Protein AF-A0A351M068-F1 (afdb_monomer)

Foldseek 3Di:
DQVVVLLVLVVDPVRPDDDDDDDPDPVCCVPPCVVDPVDQDQDDDDPVSNVVSVVVVVCVVCVQVSDDDPSHD

pLDDT: mean 94.84, std 3.6, range [71.0, 98.06]

Mean predicted aligned error: 3.23 Å

Sequence (73 aa):
MGSSLAYWLSENPDHDGTVLVVEPDPTYEKSSTTLSEASIRHQFSEPVNIRLSMFATEFFADFHQNVQVDDEA

Solvent-accessible surface area (backbone atoms only — not comparable to full-atom values): 4867 Å² total; per-residue (Å²): 111,71,69,60,54,50,50,56,48,72,72,30,90,90,52,88,74,88,86,82,89,86,64,100,54,87,81,39,74,87,35,72,72,67,71,43,88,81,75,89,77,78,45,86,86,44,77,67,47,33,50,54,34,50,52,50,53,58,53,58,74,45,38,57,81,75,61,42,55,97,91,43,106

Structure (mmCIF, N/CA/C/O backbone):
data_AF-A0A351M068-F1
#
_entry.id   AF-A0A351M068-F1
#
loop_
_atom_site.group_PDB
_atom_site.id
_atom_site.type_symbol
_atom_site.label_atom_id
_atom_site.label_alt_id
_atom_site.label_comp_id
_atom_site.label_asym_id
_atom_site.label_entity_id
_atom_site.label_seq_id
_atom_site.pdbx_PDB_ins_code
_atom_site.Cartn_x
_atom_site.Cartn_y
_atom_site.Cartn_z
_atom_site.occupancy
_atom_site.B_iso_or_equiv
_atom_site.auth_seq_id
_atom_site.auth_comp_id
_atom_site.auth_asym_id
_atom_site.auth_atom_id
_atom_site.pdbx_PDB_model_num
ATOM 1 N N . MET A 1 1 ? 3.709 1.818 5.296 1.00 93.00 1 MET A N 1
ATOM 2 C CA . MET A 1 1 ? 4.176 0.452 4.940 1.00 93.00 1 MET A CA 1
ATOM 3 C C . MET A 1 1 ? 3.161 -0.629 5.295 1.00 93.00 1 MET A C 1
ATOM 5 O O . MET A 1 1 ? 2.770 -1.344 4.385 1.00 93.00 1 MET A O 1
ATOM 9 N N . GLY A 1 2 ? 2.704 -0.745 6.552 1.00 95.69 2 GLY A N 1
ATOM 10 C CA . GLY A 1 2 ? 1.768 -1.809 6.966 1.00 95.69 2 GLY A CA 1
ATOM 11 C C . GLY A 1 2 ? 0.493 -1.904 6.118 1.00 95.69 2 GLY A C 1
ATOM 12 O O . GLY A 1 2 ? 0.184 -2.977 5.615 1.00 95.69 2 GLY A O 1
ATOM 13 N N . SER A 1 3 ? -0.181 -0.778 5.862 1.00 94.56 3 SER A N 1
ATOM 14 C CA . SER A 1 3 ? -1.412 -0.751 5.054 1.00 94.56 3 SER A CA 1
ATOM 15 C C . SER A 1 3 ? -1.200 -1.204 3.603 1.00 94.56 3 SER A C 1
ATOM 17 O O . SER A 1 3 ? -2.038 -1.901 3.051 1.00 94.56 3 SER A O 1
ATOM 19 N N . SER A 1 4 ? -0.048 -0.886 2.999 1.00 95.44 4 SER A N 1
ATOM 20 C CA . SER A 1 4 ? 0.277 -1.345 1.639 1.00 95.44 4 SER A CA 1
ATOM 21 C C . SER A 1 4 ? 0.503 -2.857 1.584 1.00 95.44 4 SER A C 1
ATOM 23 O O . SER A 1 4 ? 0.065 -3.502 0.638 1.00 95.44 4 SER A O 1
ATOM 25 N N . LEU A 1 5 ? 1.143 -3.439 2.603 1.00 96.69 5 LEU A N 1
ATOM 26 C CA . LEU A 1 5 ? 1.284 -4.892 2.688 1.00 96.69 5 LEU A CA 1
ATOM 27 C C . LEU A 1 5 ? -0.079 -5.571 2.863 1.00 96.69 5 LEU A C 1
ATOM 29 O O . LEU A 1 5 ? -0.336 -6.580 2.218 1.00 96.69 5 LEU A O 1
ATOM 33 N N . ALA A 1 6 ? -0.941 -5.011 3.715 1.00 96.88 6 ALA A N 1
ATOM 34 C CA . ALA A 1 6 ? -2.292 -5.521 3.925 1.00 96.88 6 ALA A CA 1
ATOM 35 C C . ALA A 1 6 ? -3.108 -5.533 2.622 1.00 96.88 6 ALA A C 1
ATOM 37 O O . ALA A 1 6 ? -3.718 -6.551 2.319 1.00 96.88 6 ALA A O 1
ATOM 38 N N . TYR A 1 7 ? -3.032 -4.456 1.832 1.00 95.94 7 TYR A N 1
ATOM 39 C CA . TYR A 1 7 ? -3.637 -4.374 0.499 1.00 95.94 7 TYR A CA 1
ATOM 40 C C . TYR A 1 7 ? -3.132 -5.484 -0.435 1.00 95.94 7 TYR A C 1
ATOM 42 O O . TYR A 1 7 ? -3.909 -6.247 -0.990 1.00 95.94 7 TYR A O 1
ATOM 50 N N . TRP A 1 8 ? -1.815 -5.650 -0.579 1.00 96.56 8 TRP A N 1
ATOM 51 C CA . TRP A 1 8 ? -1.298 -6.680 -1.489 1.00 96.56 8 TRP A CA 1
ATOM 52 C C . TRP A 1 8 ? -1.595 -8.107 -1.022 1.00 96.56 8 TRP A C 1
ATOM 54 O O . TRP A 1 8 ? -1.665 -9.009 -1.850 1.00 96.56 8 TRP A O 1
ATOM 64 N N . LEU A 1 9 ? -1.767 -8.325 0.285 1.00 97.00 9 LEU A N 1
ATOM 65 C CA . LEU A 1 9 ? -2.245 -9.603 0.810 1.00 97.00 9 LEU A CA 1
ATOM 66 C C . LEU A 1 9 ? -3.734 -9.820 0.524 1.00 97.00 9 LEU A C 1
ATOM 68 O O . LEU A 1 9 ? -4.099 -10.949 0.218 1.00 97.00 9 LEU A O 1
ATOM 72 N N . SER A 1 10 ? -4.574 -8.781 0.596 1.00 94.00 10 SER A N 1
ATOM 73 C CA . SER A 1 10 ? -6.001 -8.904 0.264 1.00 94.00 10 SER A CA 1
ATOM 74 C C . SER A 1 10 ? -6.244 -9.128 -1.226 1.00 94.00 10 SER A C 1
ATOM 76 O O . SER A 1 10 ? -7.162 -9.858 -1.579 1.00 94.00 10 SER A O 1
ATOM 78 N N . GLU A 1 11 ? -5.397 -8.562 -2.088 1.00 93.44 11 GLU A N 1
ATOM 79 C CA . GLU A 1 11 ? -5.471 -8.740 -3.545 1.00 93.44 11 GLU A CA 1
ATOM 80 C C . GLU A 1 11 ? -4.799 -10.029 -4.046 1.00 93.44 11 GLU A C 1
ATOM 82 O O . GLU A 1 11 ? -4.847 -10.338 -5.238 1.00 93.44 11 GLU A O 1
ATOM 87 N N . ASN A 1 12 ? -4.133 -10.790 -3.173 1.00 95.81 12 ASN A N 1
ATOM 88 C CA . ASN A 1 12 ? -3.437 -12.004 -3.579 1.00 95.81 12 ASN A CA 1
ATOM 89 C C . ASN A 1 12 ? -4.405 -13.204 -3.619 1.00 95.81 12 ASN A C 1
ATOM 91 O O . ASN A 1 12 ? -4.818 -13.669 -2.557 1.00 95.81 12 ASN A O 1
ATOM 95 N N . PRO A 1 13 ? -4.705 -13.783 -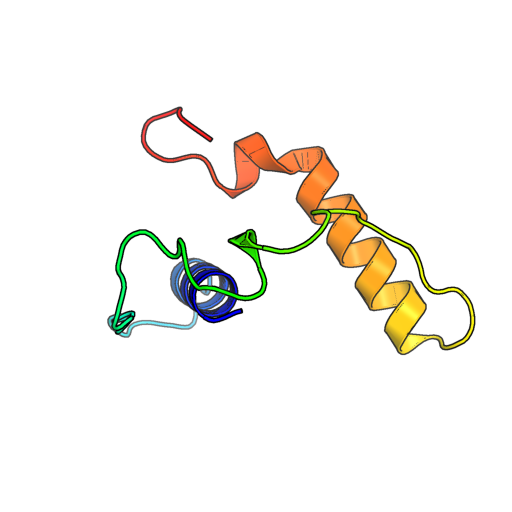4.800 1.00 95.38 13 PRO A N 1
ATOM 96 C CA . PRO A 1 13 ? -5.621 -14.922 -4.908 1.00 95.38 13 PRO A CA 1
ATOM 97 C C . PRO A 1 13 ? -5.101 -16.197 -4.229 1.00 95.38 13 PRO A C 1
ATOM 99 O O . PRO A 1 13 ? -5.892 -17.087 -3.922 1.00 95.38 13 PRO A O 1
ATOM 102 N N . ASP A 1 14 ? -3.791 -16.289 -3.978 1.00 97.56 14 ASP A N 1
ATOM 103 C CA . ASP A 1 14 ? -3.174 -17.407 -3.261 1.00 97.56 14 ASP A CA 1
ATOM 104 C C . ASP A 1 14 ? -3.214 -17.218 -1.729 1.00 97.56 14 ASP A C 1
ATOM 106 O O . ASP A 1 14 ? -2.745 -18.084 -0.987 1.00 97.56 14 ASP A O 1
ATOM 110 N N . HIS A 1 15 ? -3.736 -16.089 -1.232 1.00 96.00 15 HIS A N 1
ATOM 111 C CA . HIS A 1 15 ? -3.905 -15.820 0.194 1.00 96.00 15 HIS A CA 1
ATOM 112 C C . HIS A 1 15 ? -5.361 -16.038 0.627 1.00 96.00 15 HIS A C 1
ATOM 114 O O . HIS A 1 15 ? -6.252 -15.275 0.271 1.00 96.00 15 HIS A O 1
ATOM 120 N N . ASP A 1 16 ? -5.600 -17.061 1.448 1.00 94.19 16 ASP A N 1
ATOM 121 C CA . ASP A 1 16 ? -6.922 -17.430 1.979 1.00 94.19 16 ASP A CA 1
ATOM 122 C C . ASP A 1 16 ? -7.125 -17.039 3.459 1.00 94.19 16 ASP A C 1
ATOM 124 O O . ASP A 1 16 ? -8.135 -17.380 4.081 1.00 94.19 16 ASP A O 1
ATOM 128 N N . GLY A 1 17 ? -6.158 -16.324 4.040 1.00 94.75 17 GLY A N 1
ATOM 129 C CA . GLY A 1 17 ? -6.160 -15.917 5.440 1.00 94.75 17 GLY A CA 1
ATOM 130 C C . GLY A 1 17 ? -6.908 -14.611 5.712 1.00 94.75 17 GLY A C 1
ATOM 131 O O . GLY A 1 17 ? -7.254 -13.843 4.820 1.00 94.75 17 GLY A O 1
ATOM 132 N N . THR A 1 18 ? -7.129 -14.324 6.997 1.00 96.12 18 THR A N 1
ATOM 133 C CA . THR A 1 18 ? -7.591 -13.003 7.442 1.00 96.12 18 THR A CA 1
ATOM 134 C C . THR A 1 18 ? -6.401 -12.085 7.698 1.00 96.12 18 THR A C 1
ATOM 136 O O . THR A 1 18 ? -5.492 -12.427 8.457 1.00 96.12 18 THR A O 1
ATOM 139 N N . VAL A 1 19 ? -6.451 -10.879 7.134 1.00 96.50 19 VAL A N 1
ATOM 140 C CA . VAL A 1 19 ? -5.488 -9.812 7.417 1.00 96.50 19 VAL A CA 1
ATOM 141 C C . VAL A 1 19 ? -5.999 -8.954 8.578 1.00 96.50 19 VAL A C 1
ATOM 143 O O . VAL A 1 19 ? -7.104 -8.419 8.525 1.00 96.50 19 VAL A O 1
ATOM 146 N N . LEU A 1 20 ? -5.187 -8.799 9.628 1.00 96.88 20 LEU A N 1
ATOM 147 C CA . LEU A 1 20 ? -5.436 -7.874 10.738 1.00 96.88 20 LEU A CA 1
ATOM 148 C C . LEU A 1 20 ? -4.322 -6.827 10.787 1.00 96.88 20 LEU A C 1
ATOM 150 O O . LEU A 1 20 ? -3.156 -7.163 10.998 1.00 96.88 20 LEU A O 1
ATOM 154 N N . VAL A 1 21 ? -4.688 -5.553 10.649 1.00 96.00 21 VAL A N 1
ATOM 155 C CA . VAL A 1 21 ? -3.773 -4.426 10.853 1.00 96.00 21 VAL A CA 1
ATOM 156 C C . VAL A 1 21 ? -3.911 -3.935 12.291 1.00 96.00 21 VAL A C 1
ATOM 158 O O . VAL A 1 21 ? -4.994 -3.538 12.713 1.00 96.00 21 VAL A O 1
ATOM 161 N N . VAL A 1 22 ? -2.812 -3.963 13.047 1.00 96.31 22 VAL A N 1
ATOM 162 C CA . VAL A 1 22 ? -2.749 -3.433 14.416 1.00 96.31 22 VAL A CA 1
ATOM 163 C C . VAL A 1 22 ? -1.877 -2.186 14.408 1.00 96.31 22 VAL A C 1
ATOM 165 O O . VAL A 1 22 ? -0.668 -2.275 14.210 1.00 96.31 22 VAL A O 1
ATOM 168 N N . GLU A 1 23 ? -2.496 -1.033 14.628 1.00 96.00 23 GLU A N 1
ATOM 169 C CA . GLU A 1 23 ? -1.835 0.269 14.679 1.00 96.00 23 GLU A CA 1
ATOM 170 C C . GLU A 1 23 ? -2.231 0.977 15.989 1.00 96.00 23 GLU A C 1
ATOM 172 O O . GLU A 1 23 ? -3.428 1.103 16.263 1.00 96.00 23 GLU A O 1
ATOM 177 N N . PRO A 1 24 ? -1.260 1.412 16.819 1.00 94.81 24 PRO A N 1
ATOM 178 C CA . PRO A 1 24 ? -1.541 2.153 18.049 1.00 94.81 24 PRO A CA 1
ATOM 179 C C . PRO A 1 24 ? -2.381 3.420 17.856 1.00 94.81 24 PRO A C 1
ATOM 181 O O . PRO A 1 24 ? -3.180 3.755 18.731 1.00 94.81 24 PRO A O 1
ATOM 184 N N . ASP A 1 25 ? -2.186 4.128 16.743 1.00 95.62 25 ASP A N 1
ATOM 185 C CA . ASP A 1 25 ? -2.951 5.317 16.368 1.00 95.62 25 ASP A CA 1
ATOM 186 C C . ASP A 1 25 ? -3.708 5.080 15.048 1.00 95.62 25 ASP A C 1
ATOM 188 O O . ASP A 1 25 ? -3.129 5.247 13.972 1.00 95.62 25 ASP A O 1
ATOM 192 N N . PRO A 1 26 ? -5.005 4.723 15.088 1.00 92.25 26 PRO A N 1
ATOM 193 C CA . PRO A 1 26 ? -5.760 4.337 13.894 1.00 92.25 26 PRO A CA 1
ATOM 194 C C . PRO A 1 26 ? -5.952 5.480 12.888 1.00 92.25 26 PRO A C 1
ATOM 196 O O . PRO A 1 26 ? -6.361 5.234 11.757 1.00 92.25 26 PRO A O 1
ATOM 199 N N . THR A 1 27 ? -5.665 6.725 13.277 1.00 94.75 27 THR A N 1
ATOM 200 C CA . THR A 1 27 ? -5.679 7.871 12.359 1.00 94.75 27 THR A CA 1
ATOM 201 C C . THR A 1 27 ? -4.406 7.965 11.519 1.00 94.75 27 THR A C 1
ATOM 203 O O . THR A 1 27 ? -4.365 8.717 10.549 1.00 94.75 27 THR A O 1
ATOM 206 N N . TYR A 1 28 ? -3.357 7.225 11.893 1.00 95.50 28 TYR A N 1
ATOM 207 C CA . TYR A 1 28 ? -2.004 7.338 11.354 1.00 95.50 28 TYR A CA 1
ATOM 208 C C . TYR A 1 28 ? -1.394 8.744 11.471 1.00 95.50 28 TYR A C 1
ATOM 210 O O . TYR A 1 28 ? -0.383 9.007 10.815 1.00 95.50 28 TYR A O 1
ATOM 218 N N . GLU A 1 29 ? -1.935 9.648 12.295 1.00 96.38 29 GLU A N 1
ATOM 219 C CA . GLU A 1 29 ? -1.459 11.036 12.415 1.00 96.38 29 GLU A CA 1
ATOM 220 C C . GLU A 1 29 ? 0.038 11.092 12.747 1.00 96.38 29 GLU A C 1
ATOM 222 O O . GLU A 1 29 ? 0.787 11.907 12.207 1.00 96.38 29 GLU A O 1
ATOM 227 N N . LYS A 1 30 ? 0.504 10.168 13.593 1.00 95.50 30 LYS A N 1
ATOM 228 C CA . LYS A 1 30 ? 1.906 10.097 14.038 1.00 95.50 30 LYS A CA 1
ATOM 229 C C . LYS A 1 30 ? 2.805 9.236 13.149 1.00 95.50 30 LYS A C 1
ATOM 231 O O . LYS A 1 30 ? 3.988 9.073 13.453 1.00 95.50 30 LYS A O 1
ATOM 236 N N . SER A 1 31 ? 2.271 8.665 12.071 1.00 95.25 31 SER A N 1
ATOM 237 C CA . SER A 1 31 ? 3.041 7.841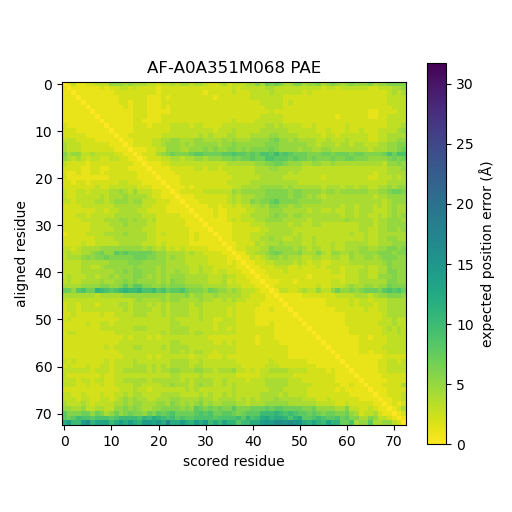 11.138 1.00 95.25 31 SER A CA 1
ATOM 238 C C . SER A 1 31 ? 4.039 8.688 10.351 1.00 95.25 31 SER A C 1
ATOM 240 O O . SER A 1 31 ? 3.720 9.773 9.866 1.00 95.25 31 SER A O 1
ATOM 242 N N . SER A 1 32 ? 5.242 8.153 10.127 1.00 95.19 32 SER A N 1
ATOM 243 C CA . SER A 1 32 ? 6.240 8.799 9.266 1.00 95.19 32 SER A CA 1
ATOM 244 C C . SER A 1 32 ? 5.757 8.985 7.825 1.00 95.19 32 SER A C 1
ATOM 246 O O . SER A 1 32 ? 6.227 9.892 7.147 1.00 95.19 32 SER A O 1
ATOM 248 N N . THR A 1 33 ? 4.816 8.156 7.353 1.00 94.19 33 THR A N 1
ATOM 249 C CA . THR A 1 33 ? 4.198 8.310 6.028 1.00 94.19 33 THR A CA 1
ATOM 250 C C . THR A 1 33 ? 3.337 9.572 5.966 1.00 94.19 33 THR A C 1
ATOM 252 O O . THR A 1 33 ? 3.519 10.371 5.050 1.00 94.19 33 THR A O 1
ATOM 255 N N . THR A 1 34 ? 2.468 9.787 6.957 1.00 95.44 34 THR A N 1
ATOM 256 C CA . THR A 1 34 ? 1.590 10.966 7.053 1.00 95.44 34 THR A CA 1
ATOM 257 C C . THR A 1 34 ? 2.386 12.258 7.228 1.00 95.44 34 THR A C 1
ATOM 259 O O . THR A 1 34 ? 2.045 13.279 6.646 1.00 95.44 34 THR A O 1
ATOM 262 N N . LEU A 1 35 ? 3.485 12.208 7.986 1.00 96.44 35 LEU A N 1
ATOM 263 C CA . LEU A 1 35 ? 4.357 13.360 8.243 1.00 96.44 35 LEU A CA 1
ATOM 264 C C . LEU A 1 35 ? 5.375 13.638 7.119 1.00 96.44 35 LEU A C 1
ATOM 266 O O . LEU A 1 35 ? 6.219 14.525 7.258 1.00 96.44 35 LEU A O 1
ATOM 270 N N . SER A 1 36 ? 5.349 12.864 6.031 1.00 95.38 36 SER A N 1
ATOM 271 C CA . SER A 1 36 ? 6.261 13.042 4.899 1.00 95.38 36 SER A CA 1
ATOM 272 C C . SER A 1 36 ? 5.774 14.115 3.918 1.00 95.38 36 SER A C 1
ATOM 274 O O . SER A 1 36 ? 4.636 14.563 3.966 1.00 95.38 36 SER A O 1
ATOM 276 N N . GLU A 1 37 ? 6.628 14.489 2.964 1.00 94.00 37 GLU A N 1
ATOM 277 C CA . GLU A 1 37 ? 6.261 15.384 1.853 1.00 94.00 37 GLU A CA 1
ATOM 278 C C . GLU A 1 37 ? 5.351 14.703 0.804 1.00 94.00 37 GLU A C 1
ATOM 280 O O . GLU A 1 37 ? 4.933 15.342 -0.155 1.00 94.00 37 GLU A O 1
ATOM 285 N N . ALA A 1 38 ? 5.073 13.399 0.951 1.00 91.06 38 ALA A N 1
ATOM 286 C CA . ALA A 1 38 ? 4.256 12.603 0.030 1.00 91.06 38 ALA A CA 1
ATOM 287 C C . ALA A 1 38 ? 4.692 12.688 -1.453 1.00 91.06 38 ALA A C 1
ATOM 289 O O . ALA A 1 38 ? 3.875 12.576 -2.365 1.00 91.06 38 ALA A O 1
ATOM 290 N N . SER A 1 39 ? 5.993 12.873 -1.712 1.00 92.62 39 SER A N 1
ATOM 291 C CA . SER A 1 39 ? 6.536 12.971 -3.070 1.00 92.62 39 SER A CA 1
ATOM 292 C C . SER A 1 39 ? 6.977 11.616 -3.633 1.00 92.62 39 SER A C 1
ATOM 294 O O . SER A 1 39 ? 7.591 10.797 -2.947 1.00 92.62 39 SER A O 1
ATOM 296 N N . ILE A 1 40 ? 6.712 11.403 -4.925 1.00 90.62 40 ILE A N 1
ATOM 297 C CA . ILE A 1 40 ? 7.183 10.238 -5.685 1.00 90.62 40 ILE A CA 1
ATOM 298 C C . ILE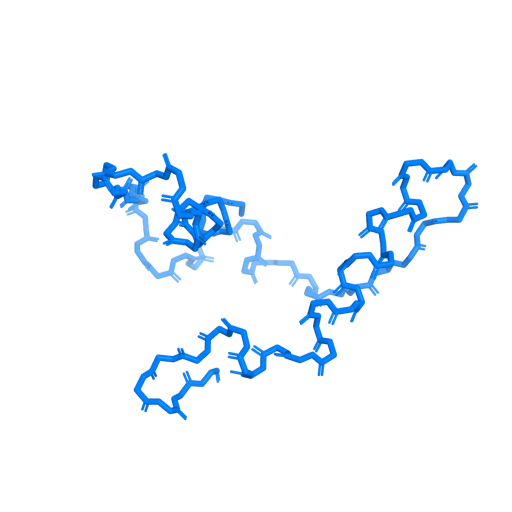 A 1 40 ? 8.423 10.647 -6.482 1.00 90.62 40 ILE A C 1
ATOM 300 O O . ILE A 1 40 ? 8.430 11.671 -7.166 1.00 90.62 40 ILE A O 1
ATOM 304 N N . ARG A 1 41 ? 9.492 9.847 -6.397 1.00 93.12 41 ARG A N 1
ATOM 305 C CA . ARG A 1 41 ? 10.745 10.069 -7.132 1.00 93.12 41 ARG A CA 1
ATOM 306 C C . ARG A 1 41 ? 11.235 8.772 -7.756 1.00 93.12 41 ARG A C 1
ATOM 308 O O . ARG A 1 41 ? 11.222 7.731 -7.107 1.00 93.12 41 ARG A O 1
ATOM 315 N N . HIS A 1 42 ? 11.725 8.864 -8.988 1.00 96.06 42 HIS A N 1
ATOM 316 C CA . HIS A 1 42 ? 12.359 7.745 -9.676 1.00 96.06 42 HIS A CA 1
ATOM 317 C C . HIS A 1 42 ? 13.844 7.672 -9.356 1.00 96.06 42 HIS A C 1
ATOM 319 O O . HIS A 1 42 ? 14.547 8.685 -9.359 1.00 96.06 42 HIS A O 1
ATOM 325 N N . GLN A 1 43 ? 14.332 6.452 -9.155 1.00 96.00 43 GLN A N 1
ATOM 326 C CA . GLN A 1 43 ? 15.752 6.182 -8.993 1.00 96.00 43 GLN A CA 1
ATOM 327 C C . GLN A 1 43 ? 16.296 5.467 -10.236 1.00 96.00 43 GLN A C 1
ATOM 329 O O . GLN A 1 43 ? 15.758 4.449 -10.659 1.00 96.00 43 GLN A O 1
ATOM 334 N N . PHE A 1 44 ? 17.389 5.986 -10.806 1.00 95.50 44 PHE A N 1
ATOM 335 C CA . PHE A 1 44 ? 17.888 5.570 -12.130 1.00 95.50 44 PHE A CA 1
ATOM 336 C C . PHE A 1 44 ? 19.210 4.789 -12.119 1.00 95.50 44 PHE A C 1
ATOM 338 O O . PHE A 1 44 ? 19.764 4.503 -13.175 1.00 95.50 44 PHE A O 1
ATOM 345 N N . SER A 1 45 ? 19.760 4.487 -10.943 1.00 95.69 45 SER A N 1
ATOM 346 C CA . SER A 1 45 ? 21.150 4.012 -10.836 1.00 95.69 45 SER A CA 1
ATOM 347 C C . SER A 1 45 ? 21.293 2.494 -10.786 1.00 95.69 45 SER A C 1
ATOM 349 O O . SER A 1 45 ? 22.301 1.967 -11.236 1.00 95.69 45 SER A O 1
ATOM 351 N N . GLU A 1 46 ? 20.302 1.796 -10.238 1.00 98.06 46 GLU A N 1
ATOM 352 C CA . GLU A 1 46 ? 20.358 0.354 -10.007 1.00 98.06 46 GLU A CA 1
ATOM 353 C C . GLU A 1 46 ? 19.134 -0.305 -10.662 1.00 98.06 46 GLU A C 1
ATOM 355 O O . GLU A 1 46 ? 18.009 0.141 -10.404 1.00 98.06 46 GLU A O 1
ATOM 360 N N . PRO A 1 47 ? 19.311 -1.360 -11.481 1.00 97.75 47 PRO A N 1
ATOM 361 C CA . PRO A 1 47 ? 18.216 -2.061 -12.145 1.00 97.75 47 PRO A CA 1
ATOM 362 C C . PRO A 1 47 ? 17.027 -2.456 -11.263 1.00 97.75 47 PRO A C 1
ATOM 364 O O . PRO A 1 47 ? 15.899 -2.452 -11.760 1.00 97.75 47 PRO A O 1
ATOM 367 N N . VAL A 1 48 ? 17.232 -2.824 -9.991 1.00 97.69 48 VAL A N 1
ATOM 368 C CA . VAL A 1 48 ? 16.099 -3.114 -9.087 1.00 97.69 48 VAL A CA 1
ATOM 369 C C . VAL A 1 48 ? 15.324 -1.846 -8.722 1.00 97.69 48 VAL A C 1
ATOM 371 O O . VAL A 1 48 ? 14.098 -1.844 -8.772 1.00 97.69 48 VAL A O 1
ATOM 374 N N . ASN A 1 49 ? 16.014 -0.737 -8.459 1.00 97.12 49 ASN A N 1
ATOM 375 C CA . ASN A 1 49 ? 15.374 0.523 -8.083 1.00 97.12 49 ASN A CA 1
ATOM 376 C C . ASN A 1 49 ? 14.624 1.162 -9.260 1.00 97.12 49 ASN A C 1
ATOM 378 O O . ASN A 1 49 ? 13.552 1.737 -9.066 1.00 97.12 49 ASN A O 1
ATOM 382 N N . ILE A 1 50 ? 15.149 1.012 -10.482 1.00 97.19 50 ILE A N 1
ATOM 383 C CA . ILE A 1 50 ? 14.458 1.433 -11.709 1.00 97.19 50 ILE A CA 1
ATOM 384 C C . ILE A 1 50 ? 13.139 0.672 -11.844 1.00 97.19 50 ILE A C 1
ATOM 386 O O . ILE A 1 50 ? 12.091 1.290 -12.007 1.00 97.19 50 ILE A O 1
ATOM 390 N N . ARG A 1 51 ? 13.180 -0.661 -11.722 1.00 97.56 51 ARG A N 1
ATOM 391 C CA . ARG A 1 51 ? 11.990 -1.516 -11.834 1.00 97.56 51 ARG A CA 1
ATOM 392 C C . ARG A 1 51 ? 10.951 -1.213 -10.759 1.00 97.56 51 ARG A C 1
ATOM 394 O O . ARG A 1 51 ? 9.776 -1.109 -11.084 1.00 97.56 51 ARG A O 1
ATOM 401 N N . LEU A 1 52 ? 11.380 -1.002 -9.514 1.00 96.56 52 LEU A N 1
ATOM 402 C CA . LEU A 1 52 ? 10.488 -0.574 -8.432 1.00 96.56 52 LEU A CA 1
ATOM 403 C C . LEU A 1 52 ? 9.840 0.784 -8.725 1.00 96.56 52 LEU A C 1
ATOM 405 O O . LEU A 1 52 ? 8.649 0.956 -8.486 1.00 96.56 52 LEU A O 1
ATOM 409 N N . SER A 1 53 ? 10.606 1.733 -9.272 1.00 96.88 53 SER A N 1
ATOM 410 C CA . SER A 1 53 ? 10.071 3.048 -9.639 1.00 96.88 53 SER A CA 1
ATOM 411 C C . SER A 1 53 ?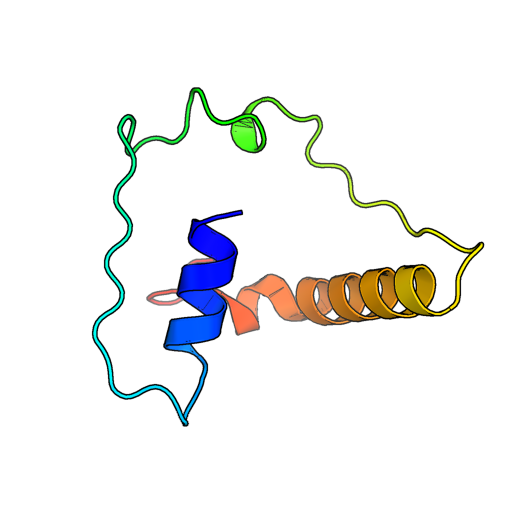 9.028 2.931 -10.754 1.00 96.88 53 SER A C 1
ATOM 413 O O . SER A 1 53 ? 7.968 3.533 -10.651 1.00 96.88 53 SER A O 1
ATOM 415 N N . MET A 1 54 ? 9.301 2.131 -11.791 1.00 96.44 54 MET A N 1
ATOM 416 C CA . MET A 1 54 ? 8.362 1.897 -12.897 1.00 96.44 54 MET A CA 1
ATOM 417 C C . MET A 1 54 ? 7.075 1.217 -12.428 1.00 96.44 54 MET A C 1
ATOM 419 O O . MET A 1 54 ? 5.994 1.681 -12.771 1.00 96.44 54 MET A O 1
ATOM 423 N N . PHE A 1 55 ? 7.190 0.185 -11.587 1.00 96.19 55 PHE A N 1
ATOM 424 C CA . PHE A 1 55 ? 6.033 -0.476 -10.986 1.00 96.19 55 PHE A CA 1
ATOM 425 C C . PHE A 1 55 ? 5.140 0.517 -10.234 1.00 96.19 55 PHE A C 1
ATOM 427 O O . PHE A 1 55 ? 3.926 0.520 -10.416 1.00 96.19 55 PHE A O 1
ATOM 434 N N . ALA A 1 56 ? 5.738 1.390 -9.416 1.00 95.50 56 ALA A N 1
ATOM 435 C CA . ALA A 1 56 ? 4.980 2.408 -8.699 1.00 95.50 56 ALA A CA 1
ATOM 436 C C . ALA A 1 56 ? 4.260 3.360 -9.669 1.00 95.50 56 ALA A C 1
ATOM 438 O O . ALA A 1 56 ? 3.086 3.649 -9.468 1.00 95.50 56 ALA A O 1
ATOM 439 N N . THR A 1 57 ? 4.926 3.819 -10.733 1.00 96.12 57 THR A N 1
ATOM 440 C CA . THR A 1 57 ? 4.303 4.679 -11.756 1.00 96.12 57 THR A CA 1
ATOM 441 C C . THR A 1 57 ? 3.106 4.025 -12.418 1.00 9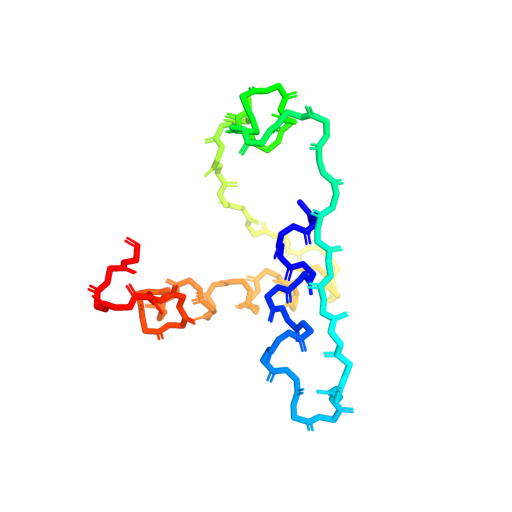6.12 57 THR A C 1
ATOM 443 O O . THR A 1 57 ? 2.075 4.673 -12.556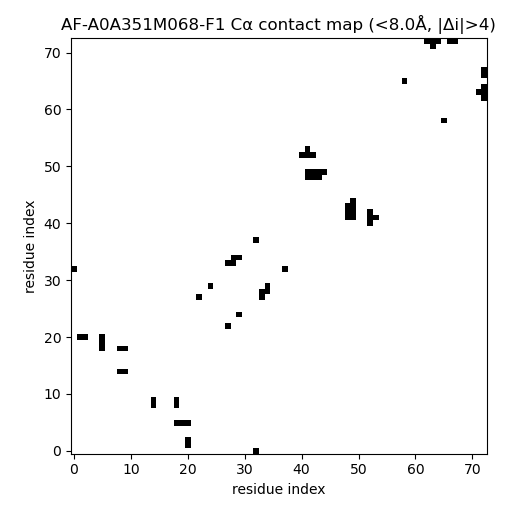 1.00 96.12 57 THR A O 1
ATOM 446 N N . GLU A 1 58 ? 3.241 2.764 -12.823 1.00 96.12 58 GLU A N 1
ATOM 447 C CA . GLU A 1 58 ? 2.163 2.005 -13.457 1.00 96.12 58 GLU A CA 1
ATOM 448 C C . GLU A 1 58 ? 0.983 1.843 -12.493 1.00 96.12 58 GLU A C 1
ATOM 450 O O . GLU A 1 58 ? -0.148 2.149 -12.852 1.00 96.12 58 GLU A O 1
ATOM 455 N N . PHE A 1 59 ? 1.245 1.484 -11.234 1.00 96.31 59 PHE A N 1
ATOM 456 C CA . PHE A 1 59 ? 0.199 1.367 -10.217 1.00 96.31 59 PHE A CA 1
ATOM 457 C C . PHE A 1 59 ? -0.539 2.690 -9.962 1.00 96.31 59 PHE A C 1
ATOM 459 O O . PHE A 1 59 ? -1.764 2.708 -9.842 1.00 96.31 59 PHE A O 1
ATOM 466 N N . PHE A 1 60 ? 0.195 3.805 -9.877 1.00 95.19 60 PHE A N 1
ATOM 467 C CA . PHE A 1 60 ? -0.397 5.123 -9.639 1.00 95.19 60 PHE A CA 1
ATOM 468 C C . PHE A 1 60 ? -1.134 5.688 -10.856 1.00 95.19 60 PHE A C 1
ATOM 470 O O . PHE A 1 60 ? -2.028 6.513 -10.672 1.00 95.19 60 PHE A O 1
ATOM 477 N N . ALA A 1 61 ? -0.796 5.262 -12.076 1.00 96.31 61 ALA A N 1
ATOM 478 C CA . ALA A 1 61 ? -1.522 5.673 -13.277 1.00 96.31 61 ALA A CA 1
ATOM 479 C C . ALA A 1 61 ? -3.000 5.248 -13.216 1.00 96.31 61 ALA A C 1
ATOM 481 O O . ALA A 1 61 ? -3.867 6.018 -13.622 1.00 96.31 61 ALA A O 1
ATOM 482 N N . ASP A 1 62 ? -3.269 4.087 -12.613 1.00 96.19 62 ASP A N 1
ATOM 483 C CA . ASP A 1 62 ? -4.608 3.516 -12.443 1.00 96.19 62 ASP A CA 1
ATOM 484 C C . ASP A 1 62 ? -5.065 3.529 -10.969 1.00 96.19 62 ASP A C 1
ATOM 486 O O . ASP A 1 62 ? -5.867 2.698 -10.546 1.00 96.19 62 ASP A O 1
ATOM 490 N N . PHE A 1 63 ? -4.560 4.474 -10.159 1.00 94.44 63 PHE A N 1
ATOM 491 C CA . PHE A 1 63 ? -4.747 4.478 -8.699 1.00 94.44 63 PHE A CA 1
ATOM 492 C C . PHE A 1 63 ? -6.211 4.326 -8.272 1.00 94.44 63 PHE A C 1
ATOM 494 O O . PHE A 1 63 ? -6.524 3.438 -7.486 1.00 94.44 63 PHE A O 1
ATOM 501 N N . HIS A 1 64 ? -7.111 5.144 -8.828 1.00 95.06 64 HIS A N 1
ATOM 502 C CA . HIS A 1 64 ? -8.535 5.100 -8.484 1.00 95.06 64 HIS A CA 1
ATOM 503 C C . HIS A 1 64 ? -9.150 3.722 -8.762 1.00 95.06 64 HIS A C 1
ATOM 505 O O . HIS A 1 64 ? -9.854 3.186 -7.919 1.00 95.06 64 HIS A O 1
ATOM 511 N N . GLN A 1 65 ? -8.828 3.110 -9.905 1.00 95.12 65 GLN A N 1
ATOM 512 C CA . GLN A 1 65 ? -9.317 1.773 -10.240 1.00 95.12 65 GLN A CA 1
ATOM 513 C C . GLN A 1 65 ? -8.763 0.703 -9.292 1.00 95.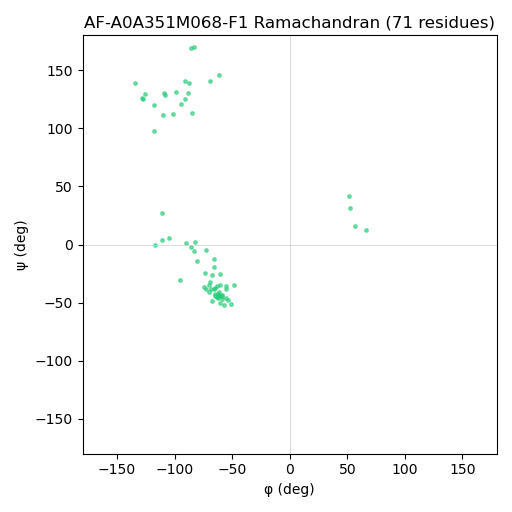12 65 GLN A C 1
ATOM 515 O O . GLN A 1 65 ? -9.484 -0.228 -8.941 1.00 95.12 65 GLN A O 1
ATOM 520 N N . ASN A 1 66 ? -7.495 0.830 -8.900 1.00 94.56 66 ASN A N 1
ATOM 521 C CA . ASN A 1 66 ? -6.808 -0.163 -8.082 1.00 94.56 66 ASN A CA 1
ATOM 522 C C . ASN A 1 66 ? -7.258 -0.142 -6.617 1.00 94.56 66 ASN A C 1
ATOM 524 O O . ASN A 1 66 ? -7.312 -1.193 -5.991 1.00 94.56 66 ASN A O 1
ATOM 528 N N . VAL A 1 67 ? -7.543 1.036 -6.053 1.00 94.75 67 VAL A N 1
ATOM 529 C CA . VAL A 1 67 ? -7.706 1.183 -4.594 1.00 94.75 67 VAL A CA 1
ATOM 530 C C . VAL A 1 67 ? -9.090 1.631 -4.138 1.00 94.75 67 VAL A C 1
ATOM 532 O O . VAL A 1 67 ? -9.287 1.780 -2.933 1.00 94.75 67 VAL A O 1
ATOM 535 N N . GLN A 1 68 ? -10.034 1.862 -5.055 1.00 94.69 68 GLN A N 1
ATOM 536 C CA . GLN A 1 68 ? -11.366 2.312 -4.659 1.00 94.69 68 GLN A CA 1
ATOM 537 C C . GLN A 1 68 ? -12.092 1.303 -3.757 1.00 94.69 68 GLN A C 1
ATOM 539 O O . GLN A 1 68 ? -12.007 0.087 -3.942 1.00 94.69 68 GLN A O 1
ATOM 544 N N . VAL A 1 69 ? -12.883 1.828 -2.829 1.00 93.19 69 VAL A N 1
ATOM 545 C CA . VAL A 1 69 ? -13.838 1.095 -1.998 1.00 93.19 69 VAL A CA 1
ATOM 546 C C . VAL A 1 69 ? -15.174 1.813 -2.121 1.00 93.19 69 VAL A C 1
ATOM 548 O O . VAL A 1 69 ? -15.235 3.018 -1.912 1.00 93.19 69 VAL A O 1
ATOM 551 N N . ASP A 1 70 ? -16.235 1.090 -2.482 1.00 93.25 70 ASP A N 1
ATOM 552 C CA . ASP A 1 70 ? -17.577 1.667 -2.667 1.00 93.25 70 ASP A CA 1
ATOM 553 C C . ASP A 1 70 ? -17.595 2.907 -3.597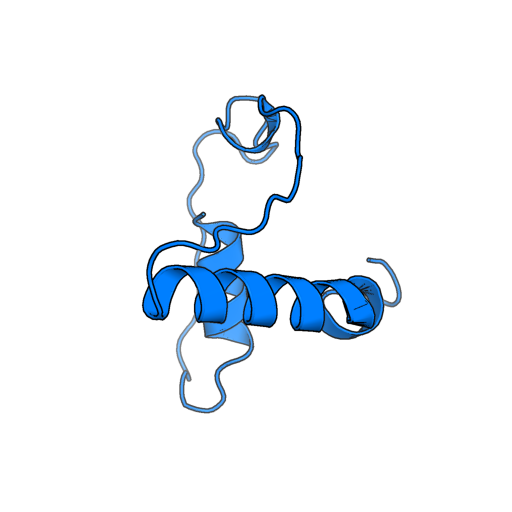 1.00 93.25 70 ASP A C 1
ATOM 555 O O . ASP A 1 70 ? -18.276 3.893 -3.332 1.00 93.25 70 ASP A O 1
ATOM 559 N N . ASP A 1 71 ? -16.830 2.842 -4.695 1.00 90.69 71 ASP A N 1
ATOM 560 C CA . ASP A 1 71 ? -16.614 3.918 -5.680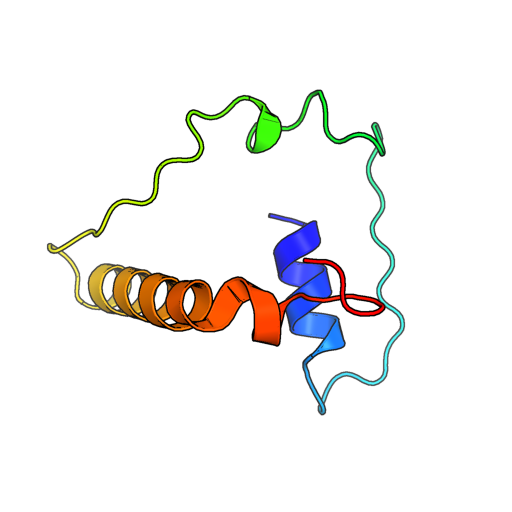 1.00 90.69 71 ASP A CA 1
ATOM 561 C C . ASP A 1 71 ? -15.857 5.169 -5.155 1.00 90.69 71 ASP A C 1
ATOM 563 O O . ASP A 1 71 ? -15.771 6.193 -5.842 1.00 90.69 71 ASP A O 1
ATOM 567 N N . GLU A 1 72 ? -15.246 5.097 -3.965 1.00 81.31 72 GLU A N 1
ATOM 568 C CA . GLU A 1 72 ? -14.387 6.139 -3.380 1.00 81.31 72 GLU A CA 1
ATOM 569 C C . GLU A 1 72 ? -12.910 5.706 -3.376 1.00 81.31 72 GLU A C 1
ATOM 571 O O . GLU A 1 72 ? -12.596 4.618 -2.901 1.00 81.31 72 GLU A O 1
ATOM 576 N N . ALA A 1 73 ? -11.988 6.551 -3.863 1.00 71.00 73 ALA A N 1
ATOM 577 C CA . ALA A 1 73 ? -10.534 6.318 -3.784 1.00 71.00 73 ALA A CA 1
ATOM 578 C C . ALA A 1 73 ? -9.772 7.502 -3.188 1.00 71.00 73 ALA A C 1
ATOM 580 O O . ALA A 1 73 ? -10.232 8.653 -3.381 1.00 71.00 73 ALA A O 1
#

Radius of gyration: 14.65 Å; Cα contacts (8 Å, |Δi|>4): 35; chains: 1; bounding box: 39×33×32 Å

Secondary structure (DSSP, 8-state):
-HHHHHHHHHT-TT--SPP----SSTT-TT-TTTTS--------SSHHHHHHHHHHHHHHHTHHHHH-BTTB-